Protein 1PTF (pdb70)

InterPro domains:
  IPR000032 Phosphocarrier protein HPr-like [PF00381] (3-82)
  IPR000032 Phosphocarrier protein HPr-like [PR00107] (13-29)
  IPR000032 Phosphocarrier protein HPr-like [PR00107] (38-53)
  IPR000032 Phosphocarrier protein HPr-like [PR00107] (53-70)
  IPR000032 Phosphocarrier protein HPr-like [PS51350] (1-88)
  IPR000032 Phosphocarrier protein HPr-like [TIGR01003] (1-81)
  IPR000032 Phosphocarrier protein HPr-like [cd00367] (5-81)
  IPR001020 Phosphotransferase system, HPr histidine phosphorylation site [PS00369] (13-20)
  IPR002114 Phosphotransferase system, HPr serine phosphorylation site [PS00589] (39-54)
  IPR035895 HPr-like superfamily [G3DSA:3.30.1340.10] (1-88)
  IPR035895 HPr-like superfamily [SSF55594] (1-83)
  IPR050399 Phosphocarrier protein HPr [PTHR33705] (1-84)

B-factor: mean 17.9, std 14.32, range [4.41, 93.19]

Secondary structure (DSSP, 8-state):
-EEEEEE---TT-S-HHHHHHHHHHHTT-SSEEEEEETTEEEETT-HHHHHHH---TT-EEEEEEESTTHHHHHHHHHHHHHHTT--

Organism: Enterococcus faecalis (strain ATCC 700802 / V583) (NCBI:txid226185)

Nearest PDB structure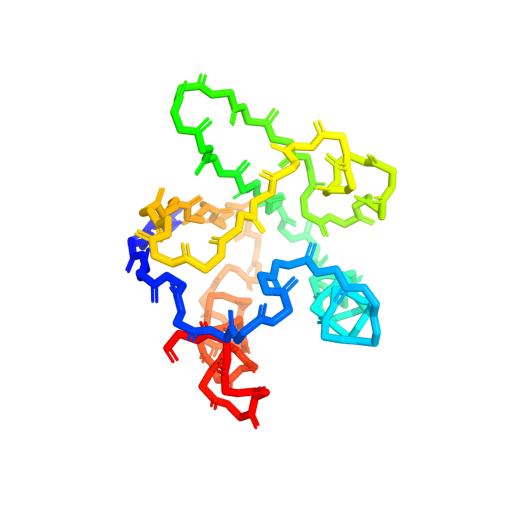s (foldseek):
  1ptf-assembly1_A  TM=1.012E+00  e=7.375E-18  Enterococcus faecalis
  1y51-assembly1_A  TM=9.870E-01  e=2.555E-13  Geobacillus stearothermophilus
  1y4y-assembly1_A  TM=9.896E-01  e=8.161E-13  Geobacillus stearothermophilus
  1sph-assembly1_B  TM=9.857E-01  e=2.291E-12  Bacillus subtilis
  1pch-assembly1_A  TM=9.772E-01  e=1.424E-10  Mycoplasma capricolum

Structure (mmCIF, N/CA/C/O backbone):
data_1PTF
#
_entry.id   1PTF
#
_cell.length_a   53.560
_cell.length_b   45.460
_cell.length_c   29.880
_cell.angle_alpha   90.00
_cell.angle_beta   90.00
_cell.angle_gamma   90.00
#
_symmetry.space_group_name_H-M   'P 21 21 2'
#
loop_
_entity.id
_entity.type
_entity.pdbx_description
1 polymer 'HISTIDINE-CONTAINING PHOSPHOCARRIER PROTEIN HPR'
2 water water
#
loop_
_atom_site.group_PDB
_atom_site.id
_atom_site.type_symbol
_atom_site.label_atom_id
_atom_site.label_alt_id
_atom_site.label_comp_id
_atom_site.label_asym_id
_atom_site.label_entity_id
_atom_site.label_seq_id
_atom_site.pdbx_PDB_ins_code
_atom_site.Cartn_x
_atom_site.Cartn_y
_atom_site.Cartn_z
_atom_site.occupancy
_atom_site.B_iso_or_equiv
_atom_site.auth_seq_id
_atom_site.auth_comp_id
_atom_site.auth_asym_id
_atom_site.auth_atom_id
_atom_site.pdbx_PDB_model_num
ATOM 1 N N . MET A 1 1 ? -0.561 -16.653 8.467 1.00 14.99 1 MET A N 1
ATOM 2 C CA . MET A 1 1 ? 0.419 -15.666 8.975 1.00 17.05 1 MET A CA 1
ATOM 3 C C . MET A 1 1 ? 1.634 -16.435 9.510 1.00 20.83 1 MET A C 1
ATOM 4 O O . MET A 1 1 ? 1.478 -17.497 10.151 1.00 17.97 1 MET A O 1
ATOM 9 N N . GLU A 1 2 ? 2.834 -15.969 9.195 1.00 16.22 2 GLU A N 1
ATOM 10 C CA . GLU A 1 2 ? 4.085 -16.573 9.746 1.00 12.78 2 GLU A CA 1
ATOM 11 C C . GLU A 1 2 ? 4.849 -15.456 10.492 1.00 12.95 2 GLU A C 1
ATOM 12 O O . GLU A 1 2 ? 4.878 -14.304 9.991 1.00 11.76 2 GLU A O 1
ATOM 18 N N . LYS A 1 3 ? 5.447 -15.826 11.597 1.00 11.30 3 LYS A N 1
ATOM 19 C CA . LYS A 1 3 ? 6.253 -14.853 12.383 1.00 11.56 3 LYS A CA 1
ATOM 20 C C . LYS A 1 3 ? 7.574 -15.520 12.746 1.00 15.60 3 LYS A C 1
ATOM 21 O O . LYS A 1 3 ? 7.627 -16.723 13.091 1.00 14.45 3 LYS A O 1
ATOM 27 N N . LYS A 1 4 ? 8.666 -14.752 12.658 1.00 11.61 4 LYS A N 1
ATOM 28 C CA . LYS A 1 4 ? 10.007 -15.299 13.016 1.00 11.30 4 LYS A CA 1
ATOM 29 C C . LYS A 1 4 ? 10.888 -14.214 13.630 1.00 10.93 4 LYS A C 1
ATOM 30 O O . LYS A 1 4 ? 10.878 -13.049 13.145 1.00 11.56 4 LYS A O 1
ATOM 36 N N . GLU A 1 5 ? 11.650 -14.665 14.615 1.00 8.47 5 GLU A N 1
ATOM 37 C CA . GLU A 1 5 ? 12.612 -13.767 15.292 1.00 8.52 5 GLU A CA 1
ATOM 38 C C . GLU A 1 5 ? 14.031 -13.990 14.756 1.00 11.48 5 GLU A C 1
ATOM 39 O O . GLU A 1 5 ? 14.446 -15.117 14.386 1.00 10.69 5 GLU A O 1
ATOM 45 N N . PHE A 1 6 ? 14.779 -12.871 14.721 1.00 9.84 6 PHE A N 1
ATOM 46 C CA . PHE A 1 6 ? 16.174 -12.911 14.186 1.00 10.90 6 PHE A CA 1
ATOM 47 C C . PHE A 1 6 ? 17.088 -12.022 15.020 1.00 12.85 6 PHE A C 1
ATOM 48 O O . PHE A 1 6 ? 16.563 -11.044 15.558 1.00 13.49 6 PHE A O 1
ATOM 56 N N . HIS A 1 7 ? 18.371 -12.346 15.057 1.00 10.45 7 HIS A N 1
ATOM 57 C CA . HIS A 1 7 ? 19.299 -11.458 15.850 1.00 8.17 7 HIS A CA 1
ATOM 58 C C . HIS A 1 7 ? 20.242 -10.947 14.751 1.00 11.03 7 HIS A C 1
ATOM 59 O O . HIS A 1 7 ? 20.866 -11.760 13.992 1.00 12.30 7 HIS A O 1
ATOM 66 N N . ILE A 1 8 ? 20.300 -9.636 14.656 1.00 9.48 8 ILE A N 1
ATOM 67 C CA . ILE A 1 8 ? 21.131 -9.001 13.594 1.00 9.87 8 ILE A CA 1
ATOM 68 C C . ILE A 1 8 ? 22.595 -8.988 14.070 1.00 10.43 8 ILE A C 1
ATOM 69 O O . ILE A 1 8 ? 22.938 -8.419 15.124 1.00 13.58 8 ILE A O 1
ATOM 74 N N . VAL A 1 9 ? 23.450 -9.459 13.179 1.00 10.01 9 VAL A N 1
ATOM 75 C CA . VAL A 1 9 ? 24.888 -9.513 13.535 1.00 11.31 9 VAL A CA 1
ATOM 76 C C . VAL A 1 9 ? 25.726 -8.719 12.540 1.00 13.41 9 VAL A C 1
ATOM 77 O O . VAL A 1 9 ? 26.932 -8.628 12.880 1.00 14.25 9 VAL A O 1
ATOM 81 N N . ALA A 1 10 ? 25.169 -8.189 11.457 1.00 10.54 10 ALA A N 1
ATOM 82 C CA . ALA A 1 10 ? 26.033 -7.439 10.510 1.00 12.74 10 ALA A CA 1
ATOM 83 C C . ALA A 1 10 ? 26.530 -6.1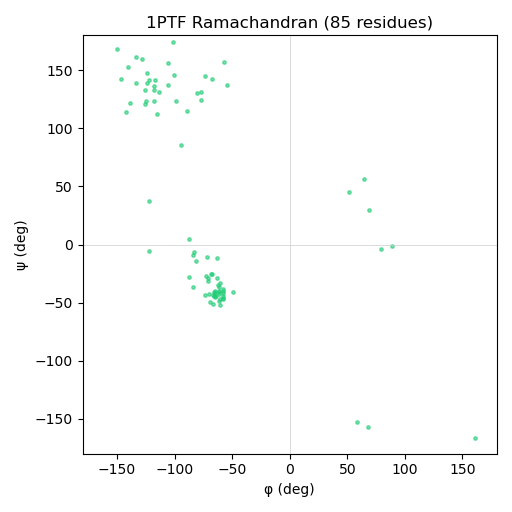56 11.191 1.00 16.41 10 ALA A C 1
ATOM 84 O O . ALA A 1 10 ? 25.826 -5.460 11.946 1.00 11.28 10 ALA A O 1
ATOM 86 N N . GLU A 1 11 ? 27.787 -5.815 10.901 1.00 15.78 11 GLU A N 1
ATOM 87 C CA . GLU A 1 11 ? 28.424 -4.608 11.463 1.00 14.88 11 GLU A CA 1
ATOM 88 C C . GLU A 1 11 ? 27.711 -3.352 11.003 1.00 13.93 11 GLU A C 1
ATOM 89 O O . GLU A 1 11 ? 27.695 -2.329 11.712 1.00 15.94 11 GLU A O 1
ATOM 95 N N . THR A 1 12 ? 27.102 -3.386 9.826 1.00 10.63 12 THR A N 1
ATOM 96 C CA . THR A 1 12 ? 26.360 -2.242 9.307 1.00 11.97 12 THR A CA 1
ATOM 97 C C . THR A 1 12 ? 24.933 -2.152 9.909 1.00 14.32 12 THR A C 1
ATOM 98 O O . THR A 1 12 ? 24.308 -1.082 9.715 1.00 16.09 12 THR A O 1
ATOM 102 N N . GLY A 1 13 ? 24.457 -3.201 10.545 1.00 10.50 13 GLY A N 1
ATOM 103 C CA . GLY A 1 13 ? 23.033 -3.236 11.031 1.00 11.48 13 GLY A CA 1
ATOM 104 C C . GLY A 1 13 ? 22.162 -3.280 9.758 1.00 13.68 13 GLY A C 1
ATOM 105 O O . GLY A 1 13 ? 22.708 -3.632 8.687 1.00 10.94 13 GLY A O 1
ATOM 106 N N . ILE A 1 14 ? 20.897 -2.864 9.828 1.00 9.12 14 ILE A N 1
ATOM 107 C CA . ILE A 1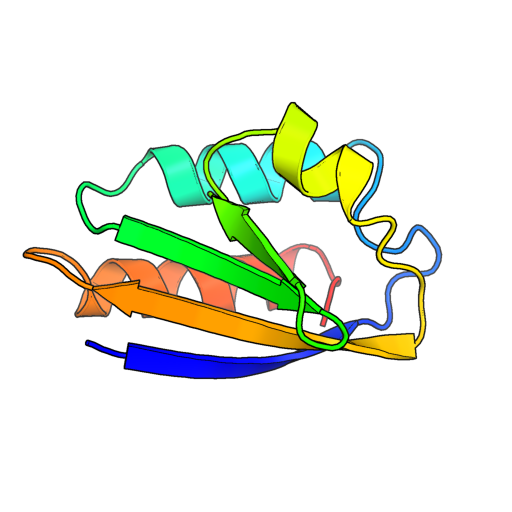 14 ? 20.120 -2.869 8.562 1.00 9.54 14 ILE A CA 1
ATOM 108 C C . ILE A 1 14 ? 20.229 -1.451 7.952 1.00 10.89 14 ILE A C 1
ATOM 109 O O . ILE A 1 14 ? 19.323 -0.620 8.162 1.00 11.14 14 ILE A O 1
ATOM 114 N N . HIS A 1 15 ? 21.301 -1.261 7.204 1.00 7.88 15 HIS A N 1
ATOM 115 C CA . HIS A 1 15 ? 21.552 0.046 6.558 1.00 7.17 15 HIS A CA 1
ATOM 116 C C . HIS A 1 15 ? 22.322 -0.265 5.272 1.00 11.87 15 HIS A C 1
ATOM 117 O O . HIS A 1 15 ? 22.747 -1.413 5.107 1.00 10.85 15 HIS A O 1
ATOM 124 N N . ALA A 1 16 ? 22.465 0.698 4.398 1.00 12.86 16 ALA A N 1
ATOM 125 C CA . ALA A 1 16 ? 23.246 0.623 3.142 1.00 11.02 16 ALA A CA 1
ATOM 126 C C . ALA A 1 16 ? 22.762 -0.474 2.222 1.00 11.60 16 ALA A C 1
ATOM 127 O O . ALA A 1 16 ? 21.547 -0.760 2.234 1.00 11.30 16 ALA A O 1
ATOM 129 N N . ARG A 1 17 ? 23.607 -1.031 1.368 1.00 10.55 17 ARG A N 1
ATOM 130 C CA . ARG A 1 17 ? 23.227 -2.105 0.467 1.00 12.54 17 ARG A CA 1
ATOM 131 C C . ARG A 1 17 ? 22.480 -3.285 1.080 1.00 11.02 17 ARG A C 1
ATOM 132 O O . ARG A 1 17 ? 21.501 -3.782 0.510 1.00 10.95 17 ARG A O 1
ATOM 140 N N . PRO A 1 18 ? 22.885 -3.731 2.268 1.00 12.15 18 PRO A N 1
ATOM 141 C CA . PRO A 1 18 ? 22.173 -4.837 2.956 1.00 10.87 18 PRO A CA 1
ATOM 142 C C . PRO A 1 18 ? 20.711 -4.457 3.159 1.00 10.64 18 PRO A C 1
ATOM 143 O O . PRO A 1 18 ? 19.850 -5.326 2.945 1.00 10.86 18 PRO A O 1
ATOM 147 N N . ALA A 1 19 ? 20.435 -3.218 3.500 1.00 8.65 19 ALA A N 1
ATOM 148 C CA . ALA A 1 19 ? 19.032 -2.757 3.695 1.00 9.43 19 ALA A CA 1
ATOM 149 C C . ALA A 1 19 ? 18.293 -2.692 2.356 1.00 8.89 19 ALA A C 1
ATOM 150 O O . ALA A 1 19 ? 17.132 -3.172 2.285 1.00 9.73 19 ALA A O 1
ATOM 152 N N . THR A 1 20 ? 18.920 -2.193 1.312 1.00 8.19 20 THR A N 1
ATOM 153 C CA . THR A 1 20 ? 18.227 -2.096 0.021 1.00 9.75 20 THR A CA 1
ATOM 154 C C . THR A 1 20 ? 17.886 -3.452 -0.588 1.00 9.86 20 THR A C 1
ATOM 155 O O . THR A 1 20 ? 16.815 -3.601 -1.238 1.00 9.21 20 THR A O 1
ATOM 159 N N . LEU A 1 21 ? 18.811 -4.379 -0.473 1.00 8.46 21 LEU A N 1
ATOM 160 C CA . LEU A 1 21 ? 18.559 -5.744 -1.009 1.00 9.81 21 LEU A CA 1
ATOM 161 C C . LEU A 1 21 ? 17.396 -6.409 -0.229 1.00 10.72 21 LEU A C 1
ATOM 162 O O . LEU A 1 21 ? 16.581 -7.102 -0.905 1.00 9.90 21 LEU A O 1
ATOM 167 N N . LEU A 1 22 ? 17.393 -6.226 1.086 1.00 8.22 22 LEU A N 1
ATOM 168 C CA . LEU A 1 22 ? 16.314 -6.827 1.898 1.00 7.53 22 LEU A CA 1
ATOM 169 C C . LEU A 1 22 ? 14.956 -6.260 1.450 1.00 7.78 22 LEU A C 1
ATOM 170 O O . LEU A 1 22 ? 14.000 -7.040 1.287 1.00 7.49 22 LEU A O 1
ATOM 175 N N . VAL A 1 23 ? 14.825 -4.950 1.391 1.00 6.85 23 VAL A N 1
ATOM 176 C CA . VAL A 1 23 ? 13.545 -4.337 0.955 1.00 6.79 23 VAL A CA 1
ATOM 177 C C . VAL A 1 23 ? 13.161 -4.804 -0.449 1.00 9.08 23 VAL A C 1
ATOM 178 O O . VAL A 1 23 ? 11.973 -5.063 -0.695 1.00 10.07 23 VAL A O 1
ATOM 182 N N . GLN A 1 24 ? 14.143 -4.936 -1.326 1.00 8.38 24 GLN A N 1
ATOM 183 C CA . GLN A 1 24 ? 13.862 -5.397 -2.709 1.00 12.35 24 GLN A CA 1
ATOM 184 C C . GLN A 1 24 ? 13.250 -6.798 -2.699 1.00 12.23 24 GLN A C 1
ATOM 185 O O . GLN A 1 24 ? 12.363 -7.111 -3.512 1.00 13.41 24 GLN A O 1
ATOM 191 N N . THR A 1 25 ? 13.787 -7.641 -1.820 1.00 10.01 25 THR A N 1
ATOM 192 C CA . THR A 1 25 ? 13.298 -9.030 -1.704 1.00 10.21 25 THR A CA 1
ATOM 193 C C . THR A 1 25 ? 11.848 -9.043 -1.161 1.00 11.65 25 THR A C 1
ATOM 194 O O . THR A 1 25 ? 10.985 -9.735 -1.7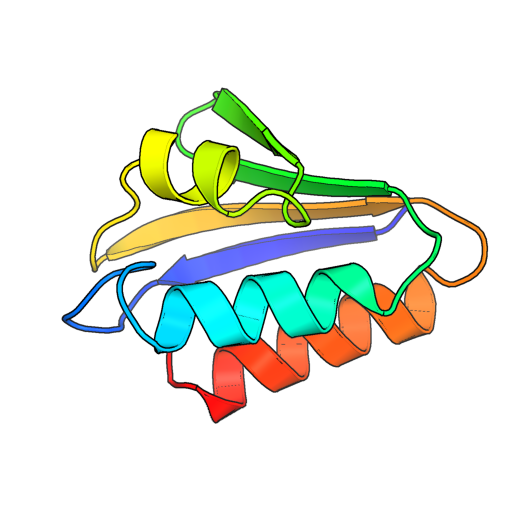54 1.00 11.46 25 THR A O 1
ATOM 198 N N . ALA A 1 26 ? 11.633 -8.225 -0.157 1.00 7.18 26 ALA A N 1
ATOM 199 C CA . ALA A 1 26 ? 10.290 -8.158 0.448 1.00 10.26 26 ALA A CA 1
ATOM 200 C C . ALA A 1 26 ? 9.262 -7.695 -0.580 1.00 10.24 26 ALA A C 1
ATOM 201 O O . ALA A 1 26 ? 8.129 -8.189 -0.638 1.00 9.51 26 ALA A O 1
ATOM 203 N N . SER A 1 27 ? 9.673 -6.731 -1.386 1.00 9.28 27 SER A N 1
ATOM 204 C CA . SER A 1 27 ? 8.849 -6.133 -2.426 1.00 11.13 27 SER A CA 1
ATOM 205 C C . SER A 1 27 ? 8.435 -7.122 -3.497 1.00 12.73 27 SER A C 1
ATOM 206 O O . SER A 1 27 ? 7.443 -6.780 -4.215 1.00 16.89 27 SER A O 1
ATOM 209 N N . LYS A 1 28 ? 9.014 -8.311 -3.544 1.00 11.61 28 LYS A N 1
ATOM 210 C CA . LYS A 1 28 ? 8.606 -9.243 -4.624 1.00 11.13 28 LYS A CA 1
ATOM 211 C C . LYS A 1 28 ? 7.314 -10.016 -4.208 1.00 14.38 28 LYS A C 1
ATOM 212 O O . LYS A 1 28 ? 6.766 -10.687 -5.114 1.00 16.57 28 LYS A O 1
ATOM 218 N N . PHE A 1 29 ? 6.902 -9.890 -2.959 1.00 9.10 29 PHE A N 1
ATOM 219 C CA . PHE A 1 29 ? 5.758 -10.690 -2.493 1.00 11.73 29 PHE A CA 1
ATOM 220 C C . PHE A 1 29 ? 4.473 -9.863 -2.330 1.00 12.74 29 PHE A C 1
ATOM 221 O O . PHE A 1 29 ? 4.597 -8.663 -2.091 1.00 12.70 29 PHE A O 1
ATOM 229 N N . ASN A 1 30 ? 3.329 -10.535 -2.390 1.00 10.84 30 ASN A N 1
ATOM 230 C CA . ASN A 1 30 ? 2.029 -9.844 -2.201 1.00 11.89 30 ASN A CA 1
ATOM 231 C C . ASN A 1 30 ? 1.618 -9.760 -0.736 1.00 11.14 30 ASN A C 1
ATOM 232 O O . ASN A 1 30 ? 0.927 -8.798 -0.315 1.00 13.17 30 ASN A O 1
ATOM 237 N N . SER A 1 31 ? 2.040 -10.694 0.095 1.00 8.02 31 SER A N 1
ATOM 238 C CA . SER A 1 31 ? 1.691 -10.695 1.523 1.00 6.35 31 SER A CA 1
ATOM 239 C C . SER A 1 31 ? 2.138 -9.381 2.168 1.00 8.97 31 SER A C 1
ATOM 240 O O . SER A 1 31 ? 3.065 -8.734 1.650 1.00 10.35 31 SER A O 1
ATOM 243 N N . ASP A 1 32 ? 1.476 -9.088 3.268 1.00 8.33 32 ASP A N 1
ATOM 244 C CA . ASP A 1 32 ? 1.930 -7.949 4.107 1.00 8.85 32 ASP A CA 1
ATOM 245 C C . ASP A 1 32 ? 3.169 -8.479 4.881 1.00 8.79 32 ASP A C 1
ATOM 246 O O . ASP A 1 32 ? 3.106 -9.551 5.496 1.00 9.26 32 ASP A O 1
ATOM 251 N N . ILE A 1 33 ? 4.226 -7.665 4.838 1.00 10.88 33 ILE A N 1
ATOM 252 C CA . ILE A 1 33 ? 5.494 -8.027 5.542 1.00 8.83 33 ILE A CA 1
ATOM 253 C C . ILE A 1 33 ? 5.875 -6.879 6.478 1.00 10.48 33 ILE A C 1
ATOM 254 O O . ILE A 1 33 ? 6.104 -5.764 5.950 1.00 11.24 33 ILE A O 1
ATOM 259 N N . ASN A 1 34 ? 5.983 -7.155 7.747 1.00 6.49 34 ASN A N 1
ATOM 260 C CA . ASN A 1 34 ? 6.342 -6.051 8.689 1.00 7.91 34 ASN A CA 1
ATOM 261 C C . ASN A 1 34 ? 7.609 -6.464 9.458 1.00 12.92 34 ASN A C 1
ATOM 262 O O . ASN A 1 34 ? 7.781 -7.658 9.747 1.00 12.09 34 ASN A O 1
ATOM 267 N N . LEU A 1 35 ? 8.404 -5.490 9.791 1.00 8.63 35 LEU A N 1
ATOM 268 C CA . LEU A 1 35 ? 9.618 -5.689 10.615 1.00 7.18 35 LEU A CA 1
ATOM 269 C C . LEU A 1 35 ? 9.356 -4.960 11.934 1.00 9.16 35 LEU A C 1
ATOM 270 O O . LEU A 1 35 ? 8.981 -3.762 11.910 1.00 9.58 35 LEU A O 1
ATOM 275 N N . GLU A 1 36 ? 9.620 -5.658 13.030 1.00 9.42 36 GLU A N 1
ATOM 276 C CA . GLU A 1 36 ? 9.337 -5.016 14.336 1.00 10.68 36 GLU A CA 1
ATOM 277 C C . GLU A 1 36 ? 10.583 -5.023 15.218 1.00 11.68 36 GLU A C 1
ATOM 278 O O . GLU A 1 36 ? 11.337 -6.027 15.220 1.00 10.48 36 GLU A O 1
ATOM 284 N N . TYR A 1 37 ? 10.841 -3.833 15.794 1.00 8.90 37 TYR A N 1
ATOM 285 C CA . TYR A 1 37 ? 12.058 -3.700 16.648 1.00 10.23 37 TYR A CA 1
ATOM 286 C C . TYR A 1 37 ? 11.675 -2.873 17.874 1.00 12.73 37 TYR A C 1
ATOM 287 O O . TYR A 1 37 ? 11.184 -1.759 17.692 1.00 11.54 37 TYR A O 1
ATOM 296 N N . LYS A 1 38 ? 11.883 -3.510 19.025 1.00 15.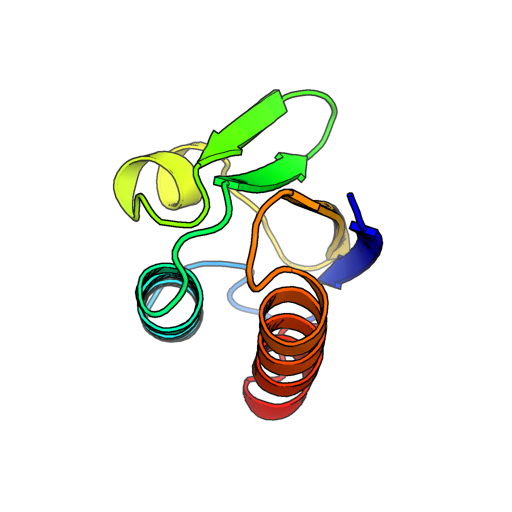91 38 LYS A N 1
ATOM 297 C CA . LYS A 1 38 ? 11.579 -2.814 20.291 1.00 19.11 38 LYS A CA 1
ATOM 298 C C . LYS A 1 38 ? 10.163 -2.218 20.316 1.00 22.96 38 LYS A C 1
ATOM 299 O O . LYS A 1 38 ? 9.913 -1.068 20.752 1.00 20.28 38 LYS A O 1
ATOM 305 N N . GLY A 1 39 ? 9.212 -3.059 19.865 1.00 20.83 39 GLY A N 1
ATOM 306 C CA . GLY A 1 39 ? 7.808 -2.671 19.869 1.00 18.14 39 GLY A CA 1
ATOM 307 C C . GLY A 1 39 ? 7.350 -1.767 18.746 1.00 23.50 39 GLY A C 1
ATOM 308 O O . GLY A 1 39 ? 6.126 -1.462 18.740 1.00 28.37 39 GLY A O 1
ATOM 309 N N . LYS A 1 40 ? 8.231 -1.306 17.877 1.00 16.0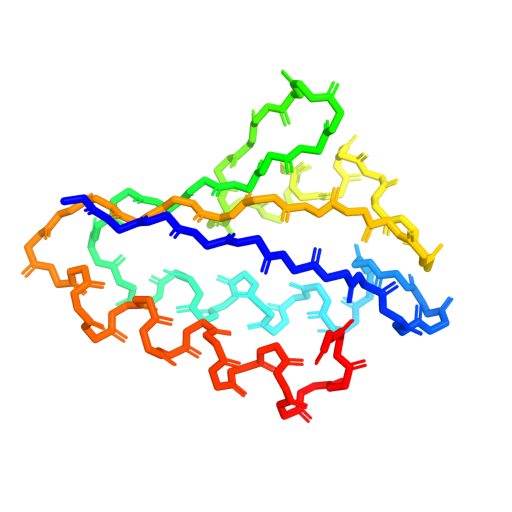0 40 LYS A N 1
ATOM 310 C CA . LYS A 1 40 ? 7.742 -0.45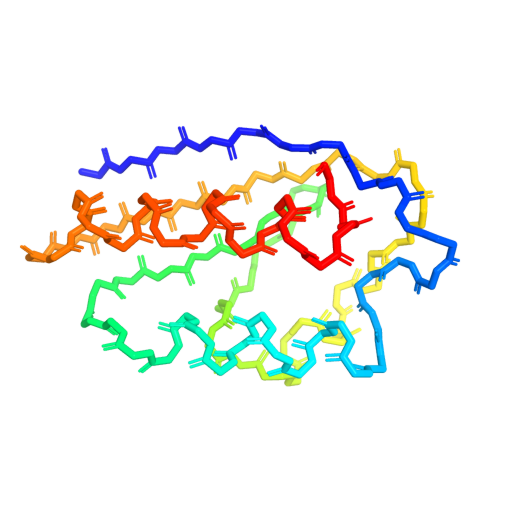6 16.771 1.00 14.36 40 LYS A CA 1
ATOM 311 C C . LYS A 1 40 ? 7.772 -1.297 15.490 1.00 11.50 40 LYS A C 1
ATOM 312 O O . LYS A 1 40 ? 8.787 -1.933 15.210 1.00 11.41 40 LYS A O 1
ATOM 318 N N . SER A 1 41 ? 6.741 -1.192 14.707 1.00 9.60 41 SER A N 1
ATOM 319 C CA . SER A 1 41 ? 6.635 -1.992 13.462 1.00 14.69 41 SER A CA 1
ATOM 320 C C . SER A 1 41 ? 6.601 -1.112 12.224 1.00 16.01 41 SER A C 1
ATOM 321 O O . SER A 1 41 ? 5.921 -0.067 12.211 1.00 13.23 41 SER A O 1
ATOM 324 N N . VAL A 1 42 ? 7.275 -1.563 11.157 1.00 10.25 42 VAL A N 1
ATOM 325 C CA . VAL A 1 42 ? 7.285 -0.839 9.879 1.00 10.06 42 VAL A CA 1
ATOM 326 C C . VAL A 1 42 ? 7.021 -1.833 8.739 1.00 10.05 42 VAL A C 1
ATOM 327 O O . VAL A 1 42 ? 7.295 -3.025 8.888 1.00 10.83 42 VAL A O 1
ATOM 331 N N . ASN A 1 43 ? 6.627 -1.266 7.614 1.00 7.69 43 ASN A N 1
ATOM 332 C CA . ASN A 1 43 ? 6.422 -2.111 6.415 1.00 7.27 43 ASN A CA 1
ATOM 333 C C . ASN A 1 43 ? 7.824 -2.414 5.861 1.00 8.11 43 ASN A C 1
ATOM 334 O O . ASN A 1 43 ? 8.561 -1.465 5.542 1.00 8.15 43 ASN A O 1
ATOM 339 N N . LEU A 1 44 ? 8.147 -3.712 5.702 1.00 6.51 44 LEU A N 1
ATOM 340 C CA . LEU A 1 44 ? 9.487 -4.085 5.202 1.00 5.90 44 LEU A CA 1
ATOM 341 C C . LEU A 1 44 ? 9.642 -3.752 3.729 1.00 6.86 44 LEU A C 1
ATOM 342 O O . LEU A 1 44 ? 10.783 -3.813 3.195 1.00 8.45 44 LEU A O 1
ATOM 347 N N . LYS A 1 45 ? 8.548 -3.401 3.049 1.00 5.64 45 LYS A N 1
ATOM 348 C CA . LYS A 1 45 ? 8.661 -3.020 1.620 1.00 5.25 45 LYS A CA 1
ATOM 349 C C . LYS A 1 45 ? 8.970 -1.531 1.491 1.00 7.17 45 LYS A C 1
ATOM 350 O O . LYS A 1 45 ? 9.144 -1.105 0.334 1.00 10.22 45 LYS A O 1
ATOM 356 N N . SER A 1 46 ? 9.175 -0.867 2.612 1.00 7.39 46 SER A N 1
ATOM 357 C CA . SER A 1 46 ? 9.413 0.609 2.569 1.00 6.09 46 SER A CA 1
ATOM 358 C C . SER A 1 46 ? 10.834 0.901 3.069 1.00 6.95 46 SER A C 1
ATOM 359 O O . SER A 1 46 ? 11.138 0.723 4.263 1.00 7.45 46 SER A O 1
ATOM 362 N N . ILE A 1 47 ? 11.689 1.365 2.151 1.00 9.14 47 ILE A N 1
ATOM 363 C CA . ILE A 1 47 ? 13.083 1.697 2.571 1.00 7.09 47 ILE A CA 1
ATOM 364 C C . ILE A 1 47 ? 13.051 2.806 3.621 1.00 7.13 47 ILE A C 1
ATOM 365 O O . ILE A 1 47 ? 13.873 2.826 4.578 1.00 9.68 47 ILE A O 1
ATOM 370 N N . MET A 1 48 ? 12.127 3.759 3.484 1.00 10.55 48 MET A N 1
ATOM 371 C CA . MET A 1 48 ? 12.047 4.840 4.497 1.00 9.89 48 MET A CA 1
ATOM 372 C C . MET A 1 48 ? 11.672 4.297 5.867 1.00 8.98 48 MET A C 1
ATOM 373 O O . MET A 1 48 ? 12.215 4.739 6.906 1.00 10.61 48 MET A O 1
ATOM 378 N N . GLY A 1 49 ? 10.679 3.405 5.840 1.00 7.78 49 GLY A N 1
ATOM 379 C CA . GLY A 1 49 ? 10.299 2.799 7.145 1.00 8.46 49 GLY A CA 1
ATOM 380 C C . GLY A 1 49 ? 11.494 2.081 7.807 1.00 7.40 49 GLY A C 1
ATOM 381 O O . GLY A 1 49 ? 11.692 2.206 9.041 1.00 9.34 49 GLY A O 1
ATOM 382 N N . VAL A 1 50 ? 12.164 1.292 6.986 1.00 6.15 50 VAL A N 1
ATOM 383 C CA . VAL A 1 50 ? 13.293 0.484 7.509 1.00 8.93 50 VAL A CA 1
ATOM 384 C C . VAL A 1 50 ? 14.373 1.423 8.059 1.00 10.99 50 VAL A C 1
ATOM 385 O O . VAL A 1 50 ? 14.900 1.155 9.166 1.00 11.97 50 VAL A O 1
ATOM 389 N N . MET A 1 51 ? 14.735 2.438 7.276 1.00 8.77 51 MET A N 1
ATOM 390 C CA . MET A 1 51 ? 15.737 3.406 7.793 1.00 12.45 51 MET A CA 1
ATOM 391 C C . MET A 1 51 ? 15.264 4.116 9.062 1.00 15.48 51 MET A C 1
ATOM 392 O O . MET A 1 51 ? 16.094 4.271 9.992 1.00 17.66 51 MET A O 1
ATOM 397 N N . SER A 1 52 ? 13.983 4.371 9.192 1.00 12.10 52 SER A N 1
ATOM 398 C CA . SER A 1 52 ? 13.490 5.079 10.384 1.00 16.77 52 SER A CA 1
ATOM 399 C C . SER A 1 52 ? 13.618 4.258 11.658 1.00 13.38 52 SER A C 1
ATOM 400 O O . SER A 1 52 ? 13.669 4.806 12.766 1.00 14.38 52 SER A O 1
ATOM 403 N N . LEU A 1 53 ? 13.629 2.935 11.449 1.00 12.87 53 LEU A N 1
ATOM 404 C CA . LEU A 1 53 ? 13.695 2.019 12.615 1.00 12.41 53 LEU A CA 1
ATOM 405 C C . LEU A 1 53 ? 15.048 2.036 13.292 1.00 11.91 53 LEU A C 1
ATOM 406 O O . LEU A 1 53 ? 15.170 1.756 14.503 1.00 15.15 53 LEU A O 1
ATOM 411 N N . GLY A 1 54 ? 16.124 2.261 12.531 1.00 10.82 54 GLY A N 1
ATOM 412 C CA . GLY A 1 54 ? 17.477 2.368 13.111 1.00 13.17 54 GLY A CA 1
ATOM 413 C C . GLY A 1 54 ? 17.957 1.081 13.763 1.00 14.18 54 GLY A C 1
ATOM 414 O O . GLY A 1 54 ? 18.441 1.112 14.906 1.00 17.03 54 GLY A O 1
ATOM 415 N N . VAL A 1 55 ? 17.955 0.011 12.967 1.00 9.26 55 VAL A N 1
ATOM 416 C CA . VAL A 1 55 ? 18.362 -1.292 13.536 1.00 10.42 55 VAL A CA 1
ATOM 417 C C . VAL A 1 55 ? 19.894 -1.504 13.398 1.00 11.37 55 VAL A C 1
ATOM 418 O O . VAL A 1 55 ? 20.405 -1.648 12.275 1.00 12.59 55 VAL A O 1
ATOM 422 N N . GLY A 1 56 ? 20.537 -1.561 14.558 1.00 8.39 56 GLY A N 1
ATOM 423 C CA . GLY A 1 56 ? 21.992 -1.781 14.546 1.00 9.00 56 GLY A CA 1
ATOM 424 C C . GLY A 1 56 ? 22.381 -3.224 14.856 1.00 10.54 56 GLY A C 1
ATOM 425 O O . GLY A 1 56 ? 21.559 -4.094 15.095 1.00 10.01 56 GLY A O 1
ATOM 426 N N . GLN A 1 57 ? 23.691 -3.435 14.730 1.00 11.09 57 GLN A N 1
ATOM 427 C CA . GLN A 1 57 ? 24.317 -4.726 15.032 1.00 9.59 57 GLN A CA 1
ATOM 428 C C . GLN A 1 57 ? 23.904 -5.101 16.465 1.00 11.68 57 GLN A C 1
ATOM 429 O O . GLN A 1 57 ? 23.918 -4.265 17.384 1.00 14.09 57 GLN A O 1
ATOM 435 N N . GLY A 1 58 ? 23.544 -6.358 16.699 1.00 12.27 58 GLY A N 1
ATOM 436 C CA . GLY A 1 58 ? 23.130 -6.961 17.929 1.00 12.70 58 GLY A CA 1
ATOM 437 C C . GLY A 1 58 ? 21.652 -6.920 18.272 1.00 13.36 58 GLY A C 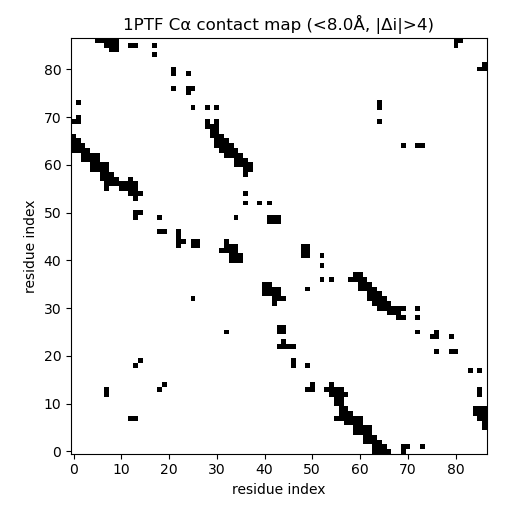1
ATOM 438 O O . GLY A 1 58 ? 21.208 -7.424 19.316 1.00 18.06 58 GLY A O 1
ATOM 439 N N . SER A 1 59 ? 20.856 -6.311 17.417 1.00 12.84 59 SER A N 1
ATOM 440 C CA . SER A 1 59 ? 19.412 -6.105 17.617 1.00 10.24 59 SER A CA 1
ATOM 441 C C . SER A 1 59 ? 18.618 -7.415 17.432 1.00 10.36 59 SER A C 1
ATOM 442 O O . SER A 1 59 ? 18.956 -8.250 16.569 1.00 12.08 59 SER A O 1
ATOM 445 N N . ASP A 1 60 ? 17.562 -7.515 18.249 1.00 8.47 60 ASP A N 1
ATOM 446 C CA . ASP A 1 60 ? 16.586 -8.614 18.115 1.00 9.39 60 ASP A CA 1
ATOM 447 C C . ASP A 1 60 ? 15.380 -8.020 17.323 1.00 11.26 60 ASP A C 1
ATOM 448 O O . ASP A 1 60 ? 14.886 -6.955 17.745 1.00 12.78 60 ASP A O 1
ATOM 453 N N . VAL A 1 61 ? 15.044 -8.654 16.215 1.00 8.83 61 VAL A N 1
ATOM 454 C CA . VAL A 1 61 ? 13.887 -8.140 15.429 1.00 9.34 61 VAL A CA 1
ATOM 455 C C . VAL A 1 61 ? 12.902 -9.292 15.163 1.00 11.07 61 VAL A C 1
ATOM 456 O O . VAL A 1 61 ? 13.315 -10.456 15.189 1.00 11.56 61 VAL A O 1
ATOM 460 N N . THR A 1 62 ? 11.661 -8.900 14.853 1.00 8.70 62 THR A N 1
ATOM 461 C CA . THR A 1 62 ? 10.662 -9.943 14.469 1.00 9.09 62 THR A CA 1
ATOM 462 C C . THR A 1 62 ? 10.109 -9.564 13.083 1.00 11.07 62 THR A C 1
ATOM 463 O O . THR A 1 62 ? 9.939 -8.356 12.820 1.00 11.57 62 THR A O 1
ATOM 467 N N . ILE A 1 63 ? 9.956 -10.579 12.261 1.00 8.72 63 ILE A N 1
ATOM 468 C CA . ILE A 1 63 ? 9.365 -10.331 10.929 1.00 9.35 63 ILE A CA 1
ATOM 469 C C . ILE A 1 63 ? 8.047 -11.134 10.850 1.00 9.16 63 ILE A C 1
ATOM 470 O O . ILE A 1 63 ? 8.059 -12.316 11.215 1.00 9.44 63 ILE A O 1
ATOM 475 N N . THR A 1 64 ? 7.000 -10.429 10.372 1.00 8.79 64 THR A N 1
ATOM 476 C CA . THR A 1 64 ? 5.701 -11.119 10.204 1.00 7.19 64 THR A CA 1
ATOM 477 C C . THR A 1 64 ? 5.367 -11.077 8.703 1.00 8.12 64 THR A C 1
ATOM 478 O O . THR A 1 64 ? 5.576 -10.042 8.041 1.00 9.57 64 THR A O 1
ATOM 482 N N . VAL A 1 65 ? 4.893 -12.222 8.208 1.00 5.63 65 VAL A N 1
ATOM 483 C CA . VAL A 1 65 ? 4.494 -12.355 6.808 1.00 7.31 65 VAL A CA 1
ATOM 484 C C . VAL A 1 65 ? 3.009 -12.867 6.783 1.00 9.85 65 VAL A C 1
ATOM 485 O O . VAL A 1 65 ? 2.758 -13.915 7.380 1.00 11.66 65 VAL A O 1
ATOM 489 N N . ASP A 1 66 ? 2.144 -12.123 6.127 1.00 9.30 66 ASP A N 1
ATOM 490 C CA . ASP A 1 66 ? 0.692 -12.525 6.157 1.00 8.83 66 ASP A CA 1
ATOM 491 C C . ASP A 1 66 ? 0.036 -12.280 4.809 1.00 10.53 66 ASP A C 1
ATOM 492 O O . ASP A 1 66 ? -0.116 -11.112 4.387 1.00 9.61 66 ASP A O 1
ATOM 497 N N . GLY A 1 67 ? -0.351 -13.385 4.164 1.00 9.06 67 GLY A N 1
ATOM 498 C CA . GLY A 1 67 ? -0.993 -13.297 2.840 1.00 9.47 67 GLY A CA 1
ATOM 499 C C . GLY A 1 67 ? -0.976 -14.576 2.015 1.00 8.74 67 GLY A C 1
ATOM 500 O O . GLY A 1 67 ? -0.492 -15.617 2.492 1.00 10.08 67 GLY A O 1
ATOM 501 N N . ALA A 1 68 ? -1.301 -14.390 0.721 1.00 9.01 68 ALA A N 1
ATOM 502 C CA . ALA A 1 68 ? -1.448 -15.531 -0.193 1.00 9.86 68 ALA A CA 1
ATOM 503 C C . ALA A 1 68 ? -0.138 -16.235 -0.489 1.00 13.57 68 ALA A C 1
ATOM 504 O O . ALA A 1 68 ? -0.195 -17.441 -0.783 1.00 12.69 68 ALA A O 1
ATOM 506 N N . ASP A 1 69 ? 0.994 -15.528 -0.382 1.00 10.83 69 ASP A N 1
ATOM 507 C CA . ASP A 1 69 ? 2.299 -16.156 -0.726 1.00 9.34 69 ASP A CA 1
ATOM 508 C C . ASP A 1 69 ? 3.219 -16.065 0.508 1.00 8.84 69 ASP A C 1
ATOM 509 O O . ASP A 1 69 ? 4.447 -15.993 0.311 1.00 10.74 69 ASP A O 1
ATOM 514 N N . GLU A 1 70 ? 2.620 -16.228 1.653 1.00 5.99 70 GLU A N 1
ATOM 515 C CA . GLU A 1 70 ? 3.383 -16.074 2.874 1.00 7.82 70 GLU A CA 1
ATOM 516 C C . GLU A 1 70 ? 4.367 -17.214 3.098 1.00 11.63 70 GLU A C 1
ATOM 517 O O . GLU A 1 70 ? 5.432 -16.914 3.700 1.00 10.19 70 GLU A O 1
ATOM 523 N N . ALA A 1 71 ? 4.076 -18.414 2.603 1.00 10.08 71 ALA A N 1
ATOM 524 C CA . ALA A 1 71 ? 5.044 -19.529 2.873 1.00 11.69 71 ALA A CA 1
ATOM 525 C C . ALA A 1 71 ? 6.388 -19.273 2.152 1.00 8.44 71 ALA A C 1
ATOM 526 O O . ALA A 1 71 ? 7.473 -19.386 2.797 1.00 11.32 71 ALA A O 1
ATOM 528 N N . GLU A 1 72 ? 6.266 -18.999 0.865 1.00 9.74 72 GLU A N 1
ATOM 529 C CA . GLU A 1 72 ? 7.484 -18.736 0.078 1.00 8.65 72 GLU A CA 1
ATOM 530 C C . GLU A 1 72 ? 8.033 -17.359 0.464 1.00 10.12 72 GLU A C 1
ATOM 531 O O . GLU A 1 72 ? 9.278 -17.193 0.417 1.00 11.69 72 GLU A O 1
ATOM 537 N N . GLY A 1 73 ? 7.233 -16.422 0.920 1.00 8.57 73 GLY A N 1
ATOM 538 C CA . GLY A 1 73 ? 7.718 -15.070 1.290 1.00 7.20 73 GLY A CA 1
ATOM 539 C C . GLY A 1 73 ? 8.581 -15.202 2.544 1.00 7.65 73 GLY A C 1
ATOM 540 O O . GLY A 1 73 ? 9.723 -14.660 2.549 1.00 8.77 73 GLY A O 1
ATOM 541 N N . MET A 1 74 ? 8.087 -15.888 3.568 1.00 6.13 74 MET A N 1
ATOM 542 C CA . MET A 1 74 ? 8.932 -16.072 4.783 1.00 7.04 74 MET A CA 1
ATOM 543 C C . MET A 1 74 ? 10.210 -16.842 4.422 1.00 8.53 74 MET A C 1
ATOM 544 O O . MET A 1 74 ? 11.339 -16.518 4.887 1.00 9.32 74 MET A O 1
ATOM 549 N N . ALA A 1 75 ? 10.059 -17.893 3.601 1.00 8.71 75 ALA A N 1
ATOM 550 C CA . ALA A 1 75 ? 11.263 -18.676 3.223 1.00 8.98 75 ALA A CA 1
ATOM 551 C C . ALA A 1 75 ? 12.327 -17.818 2.537 1.00 7.04 75 ALA A C 1
ATOM 552 O O . ALA A 1 75 ? 13.554 -17.961 2.828 1.00 7.97 75 ALA A O 1
ATOM 554 N N . ALA A 1 76 ? 11.911 -16.976 1.608 1.00 5.96 76 ALA A N 1
ATOM 555 C CA . ALA A 1 76 ? 12.799 -16.110 0.822 1.00 4.93 76 ALA A CA 1
ATOM 556 C C . ALA A 1 76 ? 13.469 -15.111 1.768 1.00 9.56 76 ALA A C 1
ATOM 557 O O . ALA A 1 76 ? 14.649 -14.783 1.603 1.00 9.40 76 ALA A O 1
ATOM 559 N N . ILE A 1 77 ? 12.732 -14.596 2.737 1.00 7.27 77 ILE A N 1
ATOM 560 C CA . ILE A 1 77 ? 13.285 -13.603 3.702 1.00 9.48 77 ILE A CA 1
ATOM 561 C C . ILE A 1 77 ? 14.377 -14.290 4.562 1.00 10.78 77 ILE A C 1
ATOM 562 O O . ILE A 1 77 ? 15.458 -13.710 4.826 1.00 10.97 77 ILE A O 1
ATOM 567 N N . VAL A 1 78 ? 14.104 -15.508 5.036 1.00 7.71 78 VAL A N 1
ATOM 568 C CA . VAL A 1 78 ? 15.101 -16.236 5.866 1.00 7.50 78 VAL A CA 1
ATOM 569 C C . VAL A 1 78 ? 16.367 -16.432 5.011 1.00 10.28 78 VAL A C 1
ATOM 570 O O . VAL A 1 78 ? 17.474 -16.172 5.463 1.00 10.01 78 VAL A O 1
ATOM 574 N N . GLU A 1 79 ? 16.149 -16.881 3.776 1.00 7.31 79 GLU A N 1
ATOM 575 C CA . GLU A 1 79 ? 17.281 -17.114 2.886 1.00 8.11 79 GLU A CA 1
ATOM 576 C C . GLU A 1 79 ? 18.114 -15.863 2.682 1.00 10.18 79 GLU A C 1
ATOM 577 O O . GLU A 1 79 ? 19.343 -15.916 2.704 1.00 9.57 79 GLU A O 1
ATOM 583 N N . THR A 1 80 ? 17.436 -14.742 2.424 1.00 7.68 80 THR A N 1
ATOM 584 C CA . THR A 1 80 ? 18.100 -13.448 2.177 1.00 6.63 80 THR A CA 1
ATOM 585 C C . THR A 1 80 ? 18.847 -12.951 3.400 1.00 10.52 80 THR A C 1
ATOM 586 O O . THR A 1 80 ? 20.007 -12.524 3.242 1.00 9.94 80 THR A O 1
ATOM 590 N N . LEU A 1 81 ? 18.244 -13.014 4.592 1.00 7.33 81 LEU A N 1
ATOM 591 C CA . LEU A 1 81 ? 18.961 -12.574 5.777 1.00 7.28 81 LEU A CA 1
ATOM 592 C C . LEU A 1 81 ? 20.266 -13.349 5.964 1.00 10.19 81 LEU A C 1
ATOM 593 O O . LEU A 1 81 ? 21.286 -12.789 6.401 1.00 11.70 81 LEU A O 1
ATOM 598 N N . GLN A 1 82 ? 20.197 -14.657 5.728 1.00 9.60 82 GLN A N 1
ATOM 599 C CA . GLN A 1 82 ? 21.437 -15.490 5.897 1.00 9.50 82 GLN A CA 1
ATOM 600 C C . GLN A 1 82 ? 22.404 -15.236 4.764 1.00 11.63 82 GLN A C 1
ATOM 601 O O . GLN A 1 82 ? 23.590 -14.995 5.123 1.00 14.08 82 GLN A O 1
ATOM 607 N N . LYS A 1 83 ? 22.008 -15.153 3.511 1.00 9.53 83 LYS A N 1
ATOM 608 C CA . LYS A 1 83 ? 22.922 -14.874 2.387 1.00 10.95 83 LYS A CA 1
ATOM 609 C C . LYS A 1 83 ? 23.618 -13.503 2.482 1.00 16.69 83 LYS A C 1
ATOM 610 O O . LYS A 1 83 ? 24.799 -13.332 2.074 1.00 15.19 83 LYS A O 1
ATOM 612 N N . GLU A 1 84 ? 22.915 -12.508 3.012 1.00 10.80 84 GLU A N 1
ATOM 613 C CA . GLU A 1 84 ? 23.501 -11.153 3.131 1.00 10.56 84 GLU A CA 1
ATOM 614 C C . GLU A 1 84 ? 24.351 -11.069 4.402 1.00 10.85 84 GLU A C 1
ATOM 615 O O . GLU A 1 84 ? 24.933 -10.004 4.623 1.00 14.42 84 GLU A O 1
ATOM 621 N N . GLY A 1 85 ? 24.360 -12.084 5.246 1.00 8.78 85 GLY A N 1
ATOM 622 C CA . GLY A 1 85 ? 25.098 -12.029 6.511 1.00 10.78 85 GLY A CA 1
ATOM 623 C C . GLY A 1 85 ? 24.473 -11.048 7.483 1.00 10.75 85 GLY A C 1
ATOM 624 O O . GLY A 1 85 ? 25.152 -10.602 8.432 1.00 12.42 85 GLY A O 1
ATOM 625 N N . LEU A 1 86 ? 23.148 -10.868 7.383 1.00 8.47 86 LEU A N 1
ATOM 626 C CA . LEU A 1 86 ? 22.450 -9.958 8.311 1.00 9.12 86 LEU A CA 1
ATOM 627 C C . LEU A 1 86 ? 22.106 -10.651 9.610 1.00 12.83 86 LEU A C 1
ATOM 628 O O . LEU A 1 86 ? 22.213 -9.989 10.661 1.00 15.67 86 LEU A O 1
ATOM 633 N N . ALA A 1 87 ? 21.741 -11.918 9.562 1.00 13.14 87 ALA A N 1
ATOM 634 C CA . ALA A 1 87 ? 21.345 -12.636 10.797 1.00 22.21 87 ALA A CA 1
ATOM 635 C C . ALA A 1 87 ? 21.685 -14.128 10.678 1.00 30.34 87 ALA A C 1
ATOM 636 O O . ALA A 1 87 ? 21.867 -14.555 9.501 1.00 36.61 87 ALA A O 1
#

Solvent-accessible surface area: 4662 Å² total; per-residue (Å²): 139,63,140,98,125,25,98,0,81,18,154,72,0,2,72,69,166,30,1,58,56,0,13,111,23,0,61,165,31,129,2,98,1,51,0,69,34,176,70,99,67,16,68,0,65,40,61,146,16,1,101,70,15,42,0,28,99,39,12,84,2,23,1,32,0,70,33,110,19,33,64,98,0,10,61,26,0,36,115,23,2,118,91,44,41,0,39

Foldseek 3Di:
DDKDKDWFADQAFCDDPLLVVLLVLLVVDDWFKWKAFPHDIDGSVDSVRVVVVPGHHGTMMMMDTGDDCRVVSVVSNVVSCVVSSGD

Sequence (87 aa):
MEKKEFHIVAETGIHARPATLLVQTASKFNSDINLEYKGKSVNLKSIMGVMSLGVGQGSDVTITVDGADEAEGMAAIVETLQKEGLA

CATH classification: 3.30.1340.10

Radius of gyration: 11.38 Å; Cα contacts (8 Å, |Δi|>4): 164; chains: 1; bounding box: 30×25×25 Å